Protein AF-A0A5K1G2H6-F1 (afdb_monomer_lite)

Structure (mmCIF, N/CA/C/O backbone):
data_AF-A0A5K1G2H6-F1
#
_entry.id   AF-A0A5K1G2H6-F1
#
loop_
_atom_site.group_PDB
_atom_site.id
_atom_site.type_symbol
_atom_site.label_atom_id
_atom_site.label_alt_id
_atom_site.label_comp_id
_atom_site.label_asym_id
_atom_site.label_entity_id
_atom_site.label_seq_id
_atom_site.pdbx_PDB_ins_code
_atom_site.Cartn_x
_atom_site.Cartn_y
_atom_site.Cartn_z
_atom_site.occupancy
_at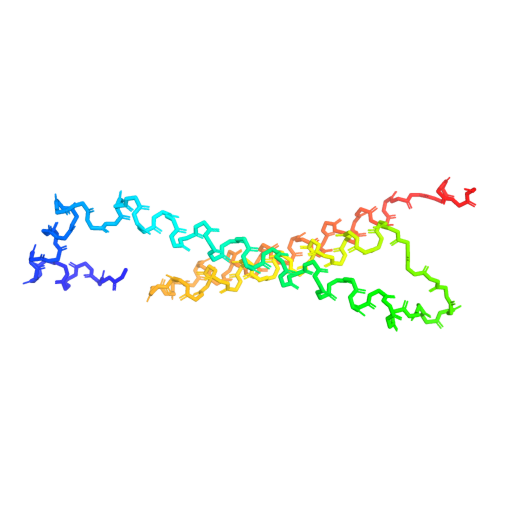om_site.B_iso_or_equiv
_atom_site.auth_seq_id
_atom_site.auth_comp_id
_atom_site.auth_asym_id
_atom_site.auth_atom_id
_atom_site.pdbx_PDB_model_num
ATOM 1 N N . ASP A 1 1 ? -12.650 -7.791 14.159 1.00 60.78 1 ASP A N 1
ATOM 2 C CA . ASP A 1 1 ? -11.850 -8.238 15.319 1.00 60.78 1 ASP A CA 1
ATOM 3 C C . ASP A 1 1 ? -12.526 -9.373 16.090 1.00 60.78 1 ASP A C 1
ATOM 5 O O . ASP A 1 1 ? -11.840 -10.262 16.567 1.00 60.78 1 ASP A O 1
ATOM 9 N N . VAL A 1 2 ? -13.866 -9.430 16.181 1.00 65.62 2 VAL A N 1
ATOM 10 C CA . VAL A 1 2 ? -14.569 -10.511 16.908 1.00 65.62 2 VAL A CA 1
ATOM 11 C C . VAL A 1 2 ? -15.753 -11.064 16.122 1.00 65.62 2 VAL A C 1
ATOM 13 O O . VAL A 1 2 ? -16.438 -10.314 15.429 1.00 65.62 2 VAL A O 1
ATOM 16 N N . SER A 1 3 ? -16.020 -12.369 16.245 1.00 68.06 3 SER A N 1
ATOM 17 C CA . SER A 1 3 ? -17.199 -12.979 15.620 1.00 68.06 3 SER A CA 1
ATOM 18 C C . SER A 1 3 ? -18.494 -12.444 16.249 1.00 68.06 3 SER A C 1
ATOM 20 O O . SER A 1 3 ? -18.546 -12.120 17.440 1.00 68.06 3 SER A O 1
ATOM 22 N N 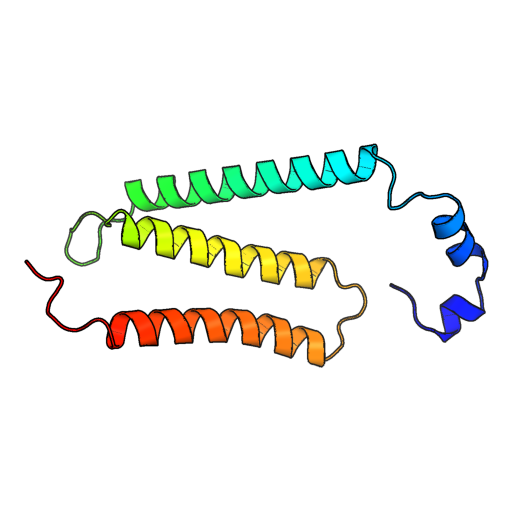. ALA A 1 4 ? -19.565 -12.372 15.453 1.00 68.25 4 ALA A N 1
ATOM 23 C CA . ALA A 1 4 ? -20.852 -11.819 15.885 1.00 68.25 4 ALA A CA 1
ATOM 24 C C . A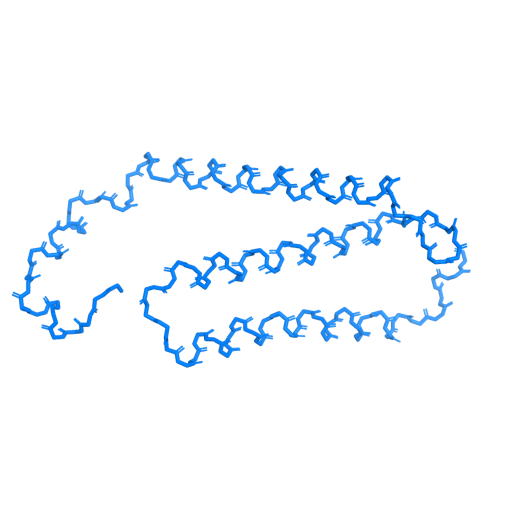LA A 1 4 ? -21.428 -12.529 17.127 1.00 68.25 4 ALA A C 1
ATOM 26 O O . ALA A 1 4 ? -22.061 -11.895 17.971 1.00 68.25 4 ALA A O 1
ATOM 27 N N . SER A 1 5 ? -21.167 -13.831 17.280 1.00 70.88 5 SER A N 1
ATOM 28 C CA . SER A 1 5 ? -21.601 -14.607 18.444 1.00 70.88 5 SER A CA 1
ATOM 29 C C . SER A 1 5 ? -20.832 -14.240 19.717 1.00 70.88 5 SER A C 1
ATOM 31 O O . SER A 1 5 ? -21.438 -14.151 20.786 1.00 70.88 5 SER A O 1
ATOM 33 N N . LEU A 1 6 ? -19.526 -13.963 19.617 1.00 65.25 6 LEU A 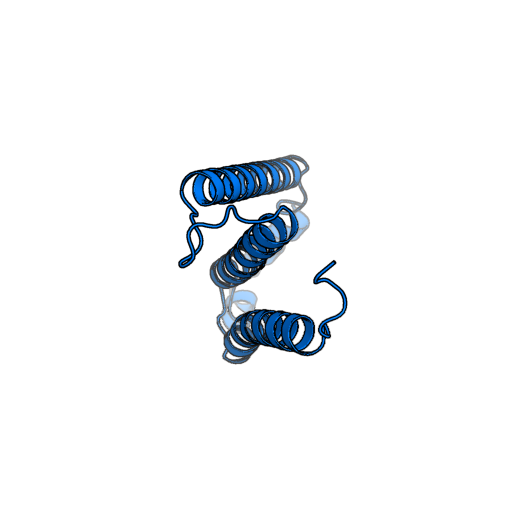N 1
ATOM 34 C CA . LEU A 1 6 ? -18.706 -13.564 20.764 1.00 65.25 6 LEU A CA 1
ATOM 35 C C . LEU A 1 6 ? -18.999 -12.120 21.195 1.00 65.25 6 LEU A C 1
ATOM 37 O O . LEU A 1 6 ? -19.074 -11.838 22.390 1.00 65.25 6 LEU A O 1
ATOM 41 N N . SER A 1 7 ? -19.267 -11.234 20.231 1.00 69.75 7 SER A N 1
ATOM 42 C CA . SER A 1 7 ? -19.657 -9.844 20.499 1.00 69.75 7 SER A CA 1
ATOM 43 C C . SER A 1 7 ? -20.988 -9.753 21.266 1.00 69.75 7 SER A C 1
ATOM 45 O O . SER A 1 7 ? -21.118 -8.966 22.201 1.00 69.75 7 SER A O 1
ATOM 47 N N . LYS A 1 8 ? -21.949 -10.640 20.965 1.00 70.00 8 LYS A N 1
ATOM 48 C CA . LYS A 1 8 ? -23.234 -10.722 21.684 1.00 70.00 8 LYS A CA 1
ATOM 49 C C . LYS A 1 8 ? -23.095 -11.284 23.106 1.00 70.00 8 LYS A C 1
ATOM 51 O O . LYS A 1 8 ? -23.888 -10.943 23.978 1.00 70.00 8 LYS A O 1
ATOM 56 N N . LYS A 1 9 ? -22.089 -12.136 23.340 1.00 77.88 9 LYS A N 1
ATOM 57 C CA . LYS A 1 9 ? -21.806 -12.764 24.642 1.00 77.88 9 LYS A CA 1
ATOM 58 C C . LYS A 1 9 ? -21.060 -11.830 25.606 1.00 77.88 9 LYS A C 1
ATOM 60 O O . LYS A 1 9 ? -21.236 -11.958 26.814 1.00 77.88 9 LYS A O 1
ATOM 65 N N . TYR A 1 10 ? -20.284 -10.873 25.087 1.00 72.94 10 TYR A N 1
ATOM 66 C CA . TYR A 1 10 ? -19.505 -9.912 25.879 1.00 72.94 10 TYR A CA 1
ATOM 67 C C . TYR A 1 10 ? -19.814 -8.455 25.486 1.00 72.94 10 TYR A C 1
ATOM 69 O O . TYR A 1 10 ? -19.019 -7.814 24.795 1.00 72.94 10 TYR A O 1
ATOM 77 N N . PRO A 1 11 ? -20.925 -7.874 25.982 1.00 72.31 11 PRO A N 1
ATOM 78 C CA . PRO A 1 11 ? -21.322 -6.499 25.651 1.00 72.31 11 PRO A CA 1
ATOM 79 C C . PRO A 1 11 ? -20.335 -5.435 26.162 1.00 72.31 11 PRO A C 1
ATOM 81 O O . PRO A 1 11 ? -20.390 -4.277 25.752 1.00 72.31 11 PRO A O 1
ATOM 84 N N . GLN A 1 12 ? -19.406 -5.815 27.047 1.00 71.12 12 GLN A N 1
ATOM 85 C CA . GLN A 1 12 ? -18.367 -4.931 27.574 1.00 71.12 12 GLN A CA 1
ATOM 86 C C . GLN A 1 12 ? -17.411 -4.418 26.484 1.00 71.12 12 GLN A C 1
ATOM 88 O O . GLN A 1 12 ? -16.927 -3.298 26.616 1.00 71.12 12 GLN A O 1
ATOM 93 N N . LEU A 1 13 ? -17.217 -5.153 25.378 1.00 66.81 13 LEU A N 1
ATOM 94 C CA . LEU A 1 13 ? -16.395 -4.688 24.250 1.00 66.81 13 LEU A CA 1
ATOM 95 C C . LEU A 1 13 ? -16.939 -3.403 23.602 1.00 66.81 13 LEU A C 1
ATOM 97 O O . LEU A 1 13 ? -16.168 -2.600 23.087 1.00 66.81 13 LEU A O 1
ATOM 101 N N . TYR A 1 14 ? -18.254 -3.167 23.661 1.00 66.38 14 TYR A N 1
ATOM 102 C CA . TYR A 1 14 ? -18.867 -1.970 23.077 1.00 66.38 14 TYR A CA 1
ATOM 103 C C . TYR A 1 14 ? -18.615 -0.704 23.919 1.00 66.38 14 TYR A C 1
ATOM 105 O O . TYR A 1 14 ? -18.662 0.416 23.405 1.00 66.38 14 TYR A O 1
ATOM 113 N N . LYS A 1 15 ? -18.293 -0.856 25.215 1.00 64.38 15 LYS A N 1
ATOM 114 C CA . LYS A 1 15 ? -17.995 0.280 26.108 1.00 64.38 15 LYS A CA 1
ATOM 115 C C . LYS A 1 15 ? -16.673 0.974 25.768 1.00 64.38 15 LYS A C 1
ATOM 117 O O . LYS A 1 15 ? -16.535 2.164 26.049 1.00 64.38 15 LYS A O 1
ATOM 122 N N . GLU A 1 16 ? -15.736 0.280 25.124 1.00 62.28 16 GLU A N 1
ATOM 123 C CA . GLU A 1 16 ? -14.450 0.856 24.703 1.00 62.28 16 GLU A CA 1
ATOM 124 C C . GLU A 1 16 ? -14.614 1.927 23.604 1.00 62.28 16 GLU A C 1
ATOM 126 O O . GLU A 1 16 ? -13.870 2.912 23.578 1.00 62.28 16 GLU A O 1
ATOM 131 N N . GLY A 1 17 ? -15.648 1.802 22.759 1.00 64.25 17 GLY A N 1
ATOM 132 C CA . GLY A 1 17 ? -16.018 2.813 21.761 1.00 64.25 17 GLY A CA 1
ATOM 133 C C . GLY A 1 17 ? -16.599 4.087 22.384 1.00 64.25 17 GLY A C 1
ATOM 134 O O . GLY A 1 17 ? -16.172 5.190 22.048 1.00 64.25 17 GLY A O 1
ATOM 135 N N . ILE A 1 18 ? -17.502 3.947 23.363 1.00 61.78 18 ILE A N 1
ATOM 136 C CA . ILE A 1 18 ? -18.117 5.078 24.092 1.00 61.78 18 ILE A CA 1
ATOM 137 C C . ILE A 1 18 ? -17.063 5.864 24.888 1.00 61.78 18 ILE A C 1
ATOM 139 O O . ILE A 1 18 ? -17.162 7.079 25.044 1.00 61.78 18 ILE A O 1
ATOM 143 N N . ARG A 1 19 ? -15.998 5.193 25.340 1.00 62.47 19 ARG A N 1
ATOM 144 C CA . ARG A 1 19 ? -14.876 5.807 26.069 1.00 62.47 19 ARG A CA 1
ATOM 145 C C . ARG A 1 19 ? -13.845 6.496 25.155 1.00 62.47 19 ARG A C 1
ATOM 147 O O . ARG A 1 19 ? -12.751 6.844 25.610 1.00 62.47 19 ARG A O 1
ATOM 154 N N . ASN A 1 20 ? -14.187 6.683 23.875 1.00 64.50 20 ASN A N 1
ATOM 155 C CA . ASN A 1 20 ? -13.408 7.365 22.841 1.00 64.50 20 ASN A CA 1
ATOM 156 C C . ASN A 1 20 ? -11.939 6.913 22.776 1.00 64.50 20 ASN A C 1
ATOM 158 O O . ASN A 1 20 ? -11.038 7.727 22.588 1.00 64.50 20 ASN A O 1
ATOM 162 N N . MET A 1 21 ? -11.659 5.624 23.005 1.00 64.06 21 MET A N 1
ATOM 163 C CA . MET A 1 21 ? -10.275 5.140 23.077 1.00 64.06 21 MET A CA 1
ATOM 164 C C . MET A 1 21 ? -9.572 5.091 21.722 1.00 64.06 21 MET A C 1
ATOM 166 O O . MET A 1 21 ? -8.354 5.249 21.680 1.00 64.06 21 MET A O 1
ATOM 170 N N . TYR A 1 22 ? -10.329 4.967 20.634 1.00 65.44 22 TYR A N 1
ATOM 171 C CA . TYR A 1 22 ? -9.797 4.871 19.275 1.00 65.44 22 TYR A CA 1
ATOM 172 C C . TYR A 1 22 ? -9.469 6.235 18.641 1.00 65.44 22 TYR A C 1
ATOM 174 O O . TYR A 1 22 ? -8.513 6.331 17.880 1.00 65.44 22 TYR A O 1
ATOM 182 N N . PHE A 1 23 ? -10.186 7.307 19.006 1.00 67.56 23 PHE A N 1
ATOM 183 C CA . PHE A 1 23 ? -10.018 8.656 18.434 1.00 67.56 23 PHE A CA 1
ATOM 184 C C . PHE A 1 23 ? -9.354 9.661 19.388 1.00 67.56 23 PHE A C 1
ATOM 186 O O . PHE A 1 23 ? -9.501 10.875 19.244 1.00 67.56 23 PHE A O 1
ATOM 193 N N . LYS A 1 24 ? -8.585 9.193 20.378 1.00 81.38 24 LYS A N 1
ATOM 194 C CA . LYS A 1 24 ? -7.757 10.107 21.180 1.00 81.38 24 LYS A CA 1
ATOM 195 C C . LYS A 1 24 ? -6.690 10.734 20.281 1.00 81.38 24 LYS A C 1
ATOM 197 O O . LYS A 1 24 ? -6.014 10.016 19.549 1.00 81.38 24 LYS A O 1
ATOM 202 N N . TRP A 1 25 ? -6.441 12.036 20.425 1.00 83.88 25 TRP A N 1
ATOM 203 C CA . TRP A 1 25 ? -5.368 12.748 19.710 1.00 83.88 25 TRP A CA 1
ATOM 204 C C . TRP A 1 25 ? -4.004 12.051 19.796 1.00 83.88 25 TRP A C 1
ATOM 206 O O . TRP A 1 25 ? -3.244 12.053 18.833 1.00 83.88 25 TRP A O 1
ATOM 216 N N . ARG A 1 26 ? -3.718 11.374 20.917 1.00 85.12 26 ARG A N 1
ATOM 217 C CA . ARG A 1 26 ? -2.496 10.576 21.086 1.00 85.12 26 ARG A CA 1
ATOM 218 C C . ARG A 1 26 ? -2.403 9.408 20.101 1.00 85.12 26 ARG A C 1
ATOM 220 O O . ARG A 1 26 ? -1.322 9.131 19.603 1.00 85.12 26 ARG A O 1
ATOM 227 N N . VAL A 1 27 ? -3.517 8.730 19.821 1.00 85.50 27 VAL A N 1
ATOM 228 C CA . VAL A 1 27 ? -3.562 7.624 18.853 1.00 85.50 27 VAL A CA 1
ATOM 229 C C . VAL A 1 27 ? -3.295 8.180 17.460 1.00 85.50 27 VAL A C 1
ATOM 231 O O . VAL A 1 27 ? -2.382 7.710 16.793 1.00 85.50 27 VAL A O 1
ATOM 234 N N . ILE A 1 28 ? -3.985 9.254 17.073 1.00 87.50 28 ILE A N 1
ATOM 235 C CA . ILE A 1 28 ? -3.774 9.923 15.780 1.00 87.50 28 ILE A CA 1
ATOM 236 C C . ILE A 1 28 ? -2.305 10.344 15.609 1.00 87.50 28 ILE A C 1
ATOM 238 O O . ILE A 1 28 ? -1.710 10.071 14.570 1.00 87.50 28 ILE A O 1
ATOM 242 N N . ALA A 1 29 ? -1.689 10.925 16.644 1.00 91.06 29 ALA A N 1
ATOM 243 C CA . ALA A 1 29 ? -0.278 11.309 16.619 1.00 91.06 29 ALA A CA 1
ATOM 244 C C . ALA A 1 29 ? 0.666 10.106 16.429 1.00 91.06 29 ALA A C 1
ATOM 246 O O . ALA A 1 29 ? 1.610 10.190 15.646 1.00 91.06 29 ALA A O 1
ATOM 247 N N . ILE A 1 30 ? 0.399 8.970 17.087 1.00 90.44 30 ILE A N 1
ATOM 248 C CA . ILE A 1 30 ? 1.182 7.734 16.908 1.00 90.44 30 ILE A CA 1
ATOM 249 C C . ILE A 1 30 ? 1.045 7.208 15.476 1.00 90.44 30 ILE A C 1
ATOM 251 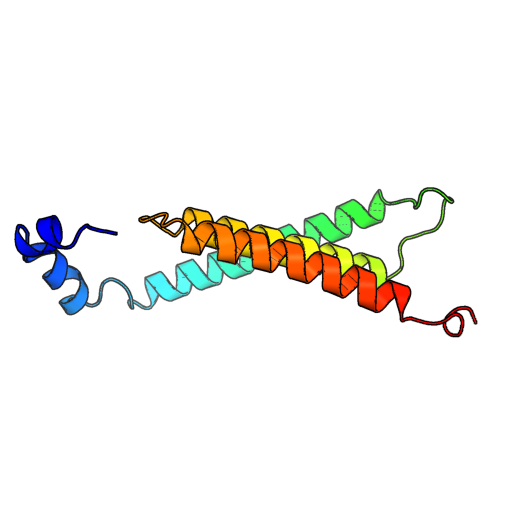O O . ILE A 1 30 ? 2.044 6.836 14.862 1.00 90.44 30 ILE A O 1
ATOM 255 N N . TRP A 1 31 ? -0.170 7.204 14.921 1.00 88.56 31 TRP A N 1
ATOM 256 C CA . TRP A 1 31 ? -0.406 6.781 13.539 1.00 88.56 31 TRP A CA 1
ATOM 257 C C . TRP A 1 31 ? 0.292 7.700 12.529 1.00 88.56 31 TRP A C 1
ATOM 259 O O . TRP A 1 31 ? 0.917 7.203 11.590 1.00 88.56 31 TRP A O 1
ATOM 269 N N . ALA A 1 32 ? 0.252 9.018 12.749 1.00 92.00 32 ALA A N 1
ATOM 270 C CA . ALA A 1 32 ? 0.952 10.000 11.924 1.00 92.00 32 ALA A CA 1
ATOM 271 C C . ALA A 1 32 ? 2.475 9.809 11.979 1.00 92.00 32 ALA A C 1
ATOM 273 O O . ALA A 1 32 ? 3.132 9.771 10.939 1.00 92.00 32 ALA A O 1
ATOM 274 N N . PHE A 1 33 ? 3.030 9.600 13.175 1.00 93.44 33 PHE A N 1
ATOM 275 C CA . PHE A 1 33 ? 4.449 9.305 13.360 1.00 93.44 33 PHE A CA 1
ATOM 276 C C . PHE A 1 33 ? 4.851 8.012 12.640 1.00 93.44 33 PHE A C 1
ATOM 278 O O . PHE A 1 33 ? 5.806 8.014 11.871 1.00 93.44 33 PHE A O 1
ATOM 285 N N . PHE A 1 34 ? 4.080 6.930 12.782 1.00 90.44 34 PHE A N 1
ATOM 286 C CA . PHE A 1 34 ? 4.326 5.688 12.041 1.00 90.44 34 PHE A CA 1
ATOM 287 C C . PHE A 1 34 ? 4.312 5.896 10.522 1.00 90.44 34 PHE A C 1
ATOM 289 O O . PHE A 1 34 ? 5.162 5.348 9.823 1.00 90.44 34 PHE A O 1
ATOM 296 N N . SER A 1 35 ? 3.375 6.699 10.009 1.00 88.88 35 SER A N 1
ATOM 297 C CA . SER A 1 35 ? 3.311 7.035 8.582 1.00 88.88 35 SER A CA 1
ATOM 298 C C . SER A 1 35 ? 4.544 7.815 8.120 1.00 88.88 35 SER A C 1
ATOM 300 O O . SER A 1 35 ? 5.094 7.527 7.057 1.00 88.88 35 SER A O 1
ATOM 302 N N . PHE A 1 36 ? 5.007 8.773 8.924 1.00 93.81 36 PHE A N 1
ATOM 303 C CA . PHE A 1 36 ? 6.211 9.548 8.636 1.00 93.81 36 PHE A CA 1
ATOM 304 C C . PHE A 1 36 ? 7.463 8.660 8.607 1.00 93.81 36 PHE A C 1
ATOM 306 O O . PHE A 1 36 ? 8.232 8.706 7.647 1.00 93.81 36 PHE A O 1
ATOM 313 N N . PHE A 1 37 ? 7.622 7.782 9.602 1.00 92.31 37 PHE A N 1
ATOM 314 C CA . PHE A 1 37 ? 8.722 6.815 9.648 1.00 92.31 37 PHE A CA 1
ATOM 315 C C . PHE A 1 37 ? 8.694 5.856 8.461 1.00 92.31 37 PHE A C 1
ATOM 317 O O . PHE A 1 37 ? 9.725 5.630 7.831 1.00 92.31 37 PHE A O 1
ATOM 324 N N . GLN A 1 38 ? 7.518 5.335 8.111 1.00 91.00 38 GLN A N 1
ATOM 325 C CA . GLN A 1 38 ? 7.354 4.467 6.948 1.00 91.00 38 GLN A CA 1
ATOM 326 C C . GLN A 1 38 ? 7.782 5.177 5.654 1.00 91.00 38 GLN A C 1
ATOM 328 O O . GLN A 1 38 ? 8.534 4.606 4.866 1.00 91.00 38 GLN A O 1
ATOM 333 N N . SER A 1 39 ? 7.363 6.430 5.454 1.00 91.19 39 SER A N 1
ATOM 334 C CA . SER A 1 39 ? 7.771 7.228 4.290 1.00 91.19 39 SER A CA 1
ATOM 335 C C . SER A 1 39 ? 9.284 7.450 4.247 1.00 91.19 39 SER A C 1
ATOM 337 O O . SER A 1 39 ? 9.894 7.325 3.186 1.00 91.19 39 SER A O 1
ATOM 339 N N . LEU A 1 40 ? 9.901 7.751 5.393 1.00 93.25 40 LEU A N 1
ATOM 340 C CA . LEU A 1 40 ? 11.342 7.973 5.486 1.00 93.25 40 LEU A CA 1
ATOM 341 C C . LEU A 1 40 ? 12.131 6.706 5.131 1.00 93.25 40 LEU A C 1
ATOM 343 O O . LEU A 1 40 ? 13.114 6.782 4.393 1.00 93.25 40 LEU A O 1
ATOM 347 N N . ILE A 1 41 ? 11.691 5.541 5.613 1.00 92.25 41 ILE A N 1
ATOM 348 C CA . ILE A 1 41 ? 12.319 4.249 5.304 1.00 92.25 41 ILE A CA 1
ATOM 349 C C . ILE A 1 41 ? 12.225 3.955 3.805 1.00 92.25 41 ILE A C 1
ATOM 351 O O . ILE A 1 41 ? 13.233 3.606 3.195 1.00 92.25 41 ILE A O 1
ATOM 355 N N . LEU A 1 42 ? 11.048 4.134 3.198 1.00 90.06 42 LEU A N 1
ATOM 356 C CA . LEU A 1 42 ? 10.846 3.879 1.768 1.00 90.06 42 LEU A CA 1
ATOM 357 C C . LEU A 1 42 ? 11.678 4.818 0.888 1.00 90.06 42 LEU A C 1
ATOM 359 O O . LEU A 1 42 ? 12.270 4.370 -0.094 1.00 90.06 42 LEU A O 1
ATOM 363 N N . TYR A 1 43 ? 11.782 6.093 1.266 1.00 88.38 43 TYR A N 1
ATOM 364 C CA . TYR A 1 43 ? 12.638 7.053 0.574 1.00 88.38 43 TYR A CA 1
ATOM 365 C C . TYR A 1 43 ? 14.116 6.651 0.640 1.00 88.38 43 TYR A C 1
ATOM 367 O O . TYR A 1 43 ? 14.775 6.541 -0.394 1.00 88.38 43 TYR A O 1
ATOM 375 N N . ASN A 1 44 ? 14.630 6.365 1.841 1.00 87.94 44 ASN A N 1
ATOM 376 C CA . ASN A 1 44 ? 16.021 5.941 2.015 1.00 87.94 44 ASN A CA 1
ATOM 377 C C . ASN A 1 44 ? 16.309 4.620 1.293 1.00 87.94 44 ASN A C 1
ATOM 379 O O . ASN A 1 44 ? 17.370 4.475 0.691 1.00 87.94 44 ASN A O 1
ATOM 383 N N . PHE A 1 45 ? 15.364 3.679 1.311 1.00 87.44 45 PHE A N 1
ATOM 384 C CA . PHE A 1 45 ? 15.475 2.421 0.581 1.00 87.44 45 PHE A CA 1
ATOM 385 C C . PHE A 1 45 ? 15.572 2.649 -0.931 1.00 87.44 45 PHE A C 1
ATOM 387 O O . PHE A 1 45 ? 16.481 2.111 -1.562 1.00 87.44 45 PHE A O 1
ATOM 394 N N . SER A 1 46 ? 14.698 3.484 -1.505 1.00 86.19 46 SER A N 1
ATOM 395 C CA . SER A 1 46 ? 14.736 3.794 -2.940 1.00 86.19 46 SER A CA 1
ATOM 396 C C . SER A 1 46 ? 16.032 4.516 -3.332 1.00 86.19 46 SER A C 1
ATOM 398 O O . SER A 1 46 ? 16.687 4.150 -4.306 1.00 86.19 46 SER A O 1
ATOM 400 N N . MET A 1 47 ? 16.485 5.470 -2.513 1.00 84.00 47 MET A N 1
ATOM 401 C CA . MET A 1 47 ? 17.761 6.165 -2.718 1.00 84.00 47 MET A CA 1
ATOM 402 C C . MET A 1 47 ? 18.966 5.218 -2.638 1.00 84.00 47 MET A C 1
ATOM 404 O O . MET A 1 47 ? 19.845 5.258 -3.499 1.00 84.00 47 MET A O 1
ATOM 408 N N . ALA A 1 48 ? 19.006 4.330 -1.642 1.00 84.69 48 ALA A N 1
ATOM 409 C CA . ALA A 1 48 ? 20.072 3.341 -1.498 1.00 84.69 48 ALA A CA 1
ATOM 410 C C . ALA A 1 48 ? 20.085 2.335 -2.659 1.00 84.69 48 ALA A C 1
ATOM 412 O O . ALA A 1 48 ? 21.157 1.945 -3.129 1.00 84.69 48 ALA A O 1
ATOM 413 N N . ALA A 1 49 ? 18.906 1.939 -3.143 1.00 81.50 49 ALA A N 1
ATOM 414 C CA . ALA A 1 49 ? 18.776 1.092 -4.318 1.00 81.50 49 ALA A CA 1
ATOM 415 C C . ALA A 1 49 ? 19.263 1.800 -5.587 1.00 81.50 49 ALA A C 1
ATOM 417 O O . ALA A 1 49 ? 19.937 1.172 -6.394 1.00 81.50 49 ALA A O 1
ATOM 418 N N . SER A 1 50 ? 19.027 3.106 -5.728 1.00 77.81 50 SER A N 1
ATOM 419 C CA . SER A 1 50 ? 19.546 3.897 -6.850 1.00 77.81 50 SER A CA 1
ATOM 420 C C . SER A 1 50 ? 21.065 3.972 -6.890 1.00 77.81 50 SER A C 1
ATOM 422 O O . SER A 1 50 ? 21.645 3.892 -7.966 1.00 77.81 50 SER A O 1
ATOM 424 N N . GLN A 1 51 ? 21.717 4.127 -5.734 1.00 71.75 51 GLN A N 1
ATOM 425 C CA . GLN A 1 51 ? 23.181 4.210 -5.654 1.00 71.75 51 GLN A CA 1
ATOM 426 C C . GLN A 1 51 ? 23.860 2.896 -6.068 1.00 71.75 51 GLN A C 1
ATOM 428 O O . GLN A 1 51 ? 24.994 2.903 -6.537 1.00 71.75 51 GLN A O 1
ATOM 433 N N . LYS A 1 52 ? 23.164 1.765 -5.898 1.00 66.12 52 LYS A N 1
ATOM 434 C CA . LYS A 1 52 ? 23.639 0.425 -6.282 1.00 66.12 52 LYS A CA 1
ATOM 435 C C . LYS A 1 52 ? 23.066 -0.060 -7.619 1.00 66.12 52 LYS A C 1
ATOM 437 O O . LYS A 1 52 ? 23.551 -1.046 -8.168 1.00 66.12 52 LYS A O 1
ATOM 442 N N . GLY A 1 53 ? 22.024 0.600 -8.117 1.00 61.44 53 GLY A N 1
ATOM 443 C CA . GLY A 1 53 ? 21.235 0.209 -9.277 1.00 61.44 53 GLY A CA 1
ATOM 444 C C . GLY A 1 53 ? 21.892 0.650 -10.573 1.00 61.44 53 GLY A C 1
ATOM 445 O O . GLY A 1 53 ? 21.475 1.626 -11.188 1.00 61.44 53 GLY A O 1
ATOM 446 N N . LEU A 1 54 ? 22.918 -0.081 -10.997 1.00 58.34 54 LEU A N 1
ATOM 447 C CA . LEU A 1 54 ? 23.330 -0.078 -12.396 1.00 58.34 54 LEU A CA 1
ATOM 448 C C . LEU A 1 54 ? 22.337 -0.951 -13.161 1.00 58.34 54 LEU A C 1
ATOM 450 O O . LEU A 1 54 ? 22.120 -2.112 -12.809 1.00 58.34 54 LEU A O 1
ATOM 454 N N . ASN A 1 55 ? 21.714 -0.394 -14.196 1.00 63.66 55 ASN A N 1
ATOM 455 C CA . ASN A 1 55 ? 20.857 -1.176 -15.079 1.00 63.66 55 ASN A CA 1
ATOM 456 C C . ASN A 1 55 ? 21.696 -2.294 -15.742 1.00 63.66 55 ASN A C 1
ATOM 458 O O . ASN A 1 55 ? 22.912 -2.145 -15.860 1.00 63.66 55 ASN A O 1
ATOM 462 N N . ALA A 1 56 ? 21.099 -3.391 -16.223 1.00 59.78 56 ALA A N 1
ATOM 463 C CA . ALA A 1 56 ? 21.863 -4.503 -16.828 1.00 59.78 56 ALA A CA 1
ATOM 464 C C . ALA A 1 56 ? 22.741 -4.073 -18.033 1.00 59.78 56 ALA A C 1
ATOM 466 O O . ALA A 1 56 ? 23.688 -4.763 -18.399 1.00 59.78 56 ALA A O 1
ATOM 467 N N . SER A 1 57 ? 22.459 -2.902 -18.621 1.00 61.16 57 SER A N 1
ATOM 468 C CA . SER A 1 57 ? 23.268 -2.239 -19.657 1.00 61.16 57 SER A CA 1
ATOM 469 C C . SER A 1 57 ? 24.243 -1.164 -19.135 1.00 61.16 57 SER A C 1
ATOM 471 O O . SER A 1 57 ? 24.743 -0.372 -19.927 1.00 61.16 57 SER A O 1
ATOM 473 N N . GLY A 1 58 ? 24.490 -1.074 -17.825 1.00 62.06 58 GLY A N 1
ATOM 474 C CA . GLY A 1 58 ? 25.412 -0.106 -17.211 1.00 62.06 58 GLY A CA 1
ATOM 475 C C . GLY A 1 58 ? 24.907 1.342 -17.155 1.00 62.06 58 GLY A C 1
ATOM 476 O O . GLY A 1 58 ? 25.682 2.247 -16.858 1.00 62.06 58 GLY A O 1
ATOM 477 N N . LYS A 1 59 ? 23.622 1.587 -17.445 1.00 65.75 59 LYS A N 1
ATOM 478 C CA . LYS A 1 59 ? 23.019 2.927 -17.379 1.00 65.75 59 LYS A CA 1
ATOM 479 C C . LYS A 1 59 ? 22.551 3.264 -15.964 1.00 65.75 59 LYS A C 1
ATOM 481 O O . LYS A 1 59 ? 22.063 2.396 -15.243 1.00 65.75 59 LYS A O 1
ATOM 486 N N . ILE A 1 60 ? 22.679 4.540 -15.611 1.00 70.31 60 ILE A N 1
ATOM 487 C CA . ILE A 1 60 ? 22.140 5.120 -14.378 1.00 70.31 60 ILE A CA 1
ATOM 488 C C . ILE A 1 60 ? 20.610 5.137 -14.484 1.00 70.31 60 ILE A C 1
ATOM 490 O O . ILE A 1 60 ? 20.072 5.498 -15.532 1.00 70.31 60 ILE A O 1
ATOM 494 N N . LEU A 1 61 ? 19.924 4.723 -13.417 1.00 75.25 61 LEU A N 1
ATOM 495 C CA . LEU A 1 61 ? 18.464 4.783 -13.323 1.00 75.25 61 LEU A CA 1
ATOM 496 C C . LEU A 1 61 ? 17.987 6.239 -13.380 1.00 75.25 61 LEU A C 1
ATOM 498 O O . LEU A 1 61 ? 18.523 7.103 -12.680 1.00 75.25 61 LEU A O 1
ATOM 502 N N . GLY A 1 62 ? 16.984 6.509 -14.214 1.00 79.50 62 GLY A N 1
ATOM 503 C CA . GLY A 1 62 ? 16.393 7.839 -14.315 1.00 79.50 62 GLY A CA 1
ATOM 504 C C . GLY A 1 62 ? 15.570 8.203 -13.075 1.00 79.50 62 GLY A C 1
ATOM 505 O O . GLY A 1 62 ? 15.164 7.345 -12.290 1.00 79.50 62 GLY A O 1
ATOM 506 N N . LEU A 1 63 ? 15.245 9.490 -12.924 1.00 82.06 63 LEU A N 1
ATOM 507 C CA . LEU A 1 63 ? 14.364 9.961 -11.846 1.00 82.06 63 LEU A CA 1
ATOM 508 C C . LEU A 1 63 ? 12.970 9.305 -11.906 1.00 82.06 63 LEU A C 1
ATOM 510 O O . LEU A 1 63 ? 12.366 9.015 -10.871 1.00 82.06 63 LEU A O 1
ATOM 514 N N . TRP A 1 64 ? 12.474 9.039 -13.116 1.00 82.44 64 TRP A N 1
ATOM 515 C CA . TRP A 1 64 ? 11.209 8.340 -13.352 1.00 82.44 64 TRP A CA 1
ATOM 516 C C . TRP A 1 64 ? 11.265 6.864 -12.943 1.00 82.44 64 TRP A C 1
ATOM 518 O O . TRP A 1 64 ? 10.313 6.364 -12.340 1.00 82.44 64 TRP A O 1
ATOM 528 N N . ASP A 1 65 ? 12.396 6.193 -13.169 1.00 81.81 65 ASP A N 1
ATOM 529 C CA . ASP A 1 65 ? 12.610 4.808 -12.734 1.00 81.81 65 ASP A CA 1
ATOM 530 C C . ASP A 1 65 ? 12.644 4.720 -11.204 1.00 81.81 65 ASP A C 1
ATOM 532 O O . ASP A 1 65 ? 11.964 3.882 -10.607 1.00 81.81 65 ASP A O 1
ATOM 536 N N . LEU A 1 66 ? 13.368 5.642 -10.556 1.00 85.62 66 LEU A N 1
ATOM 537 C CA . LEU A 1 66 ? 13.432 5.752 -9.096 1.00 85.62 66 LEU A CA 1
ATOM 538 C C . LEU A 1 66 ? 12.041 5.974 -8.487 1.00 85.62 66 LEU A C 1
ATOM 540 O O . LEU A 1 66 ? 11.683 5.364 -7.477 1.00 85.62 66 LEU A O 1
ATOM 544 N N . SER A 1 67 ? 11.256 6.853 -9.109 1.00 86.94 67 SER A N 1
ATOM 545 C CA . SER A 1 67 ? 9.907 7.198 -8.658 1.00 86.94 67 SER A CA 1
ATOM 546 C C . SER A 1 67 ? 8.954 6.008 -8.809 1.00 86.94 67 SER A C 1
ATOM 548 O O . SER A 1 67 ? 8.204 5.697 -7.883 1.00 86.94 67 SER A O 1
ATOM 550 N N . THR A 1 68 ? 9.036 5.282 -9.928 1.00 88.12 68 THR A N 1
ATOM 551 C CA . THR A 1 68 ? 8.245 4.064 -10.183 1.00 88.12 68 THR A CA 1
ATOM 552 C C . THR A 1 68 ? 8.613 2.939 -9.211 1.00 88.12 68 THR A C 1
ATOM 554 O O . THR A 1 68 ? 7.733 2.251 -8.679 1.00 88.12 68 THR A O 1
ATOM 557 N N . MET A 1 69 ? 9.905 2.785 -8.906 1.00 87.75 69 MET A N 1
ATOM 558 C CA . MET A 1 69 ? 10.390 1.846 -7.894 1.00 87.75 69 MET A CA 1
ATOM 559 C C . MET A 1 69 ? 9.876 2.211 -6.495 1.00 87.75 69 MET A C 1
ATOM 561 O O . MET A 1 69 ? 9.289 1.362 -5.820 1.00 87.75 69 MET A O 1
ATOM 565 N N . ALA A 1 70 ? 10.042 3.469 -6.072 1.00 90.31 70 ALA A N 1
ATOM 566 C CA . ALA A 1 70 ? 9.569 3.946 -4.774 1.00 90.31 70 ALA A CA 1
ATOM 567 C C . ALA A 1 70 ? 8.060 3.718 -4.614 1.00 90.31 70 ALA A C 1
ATOM 569 O O . ALA A 1 70 ? 7.614 3.194 -3.591 1.00 90.31 70 ALA A O 1
ATOM 570 N N . PHE A 1 71 ? 7.279 4.045 -5.646 1.00 90.19 71 PHE A N 1
ATOM 571 C CA . PHE A 1 71 ? 5.834 3.846 -5.636 1.00 90.19 71 PHE A CA 1
ATOM 572 C C . PHE A 1 71 ? 5.460 2.362 -5.548 1.00 90.19 71 PHE A C 1
ATOM 574 O O . PHE A 1 71 ? 4.576 1.991 -4.777 1.00 90.19 71 PHE A O 1
ATOM 581 N N . THR A 1 72 ? 6.175 1.485 -6.254 1.00 91.44 72 THR A N 1
ATOM 582 C CA . THR A 1 72 ? 5.957 0.034 -6.159 1.00 91.44 72 THR A CA 1
ATOM 583 C C . THR A 1 72 ? 6.209 -0.478 -4.738 1.00 91.44 72 THR A C 1
ATOM 585 O O . THR A 1 72 ? 5.396 -1.235 -4.202 1.00 91.44 72 THR A O 1
ATOM 588 N N . CYS A 1 73 ? 7.269 -0.010 -4.071 1.00 90.81 73 CYS A N 1
ATOM 589 C CA . CYS A 1 73 ? 7.514 -0.339 -2.666 1.00 90.81 73 CYS A CA 1
ATOM 590 C C . CYS A 1 73 ? 6.385 0.164 -1.748 1.00 90.81 73 CYS A C 1
ATOM 592 O O . CYS A 1 73 ? 5.982 -0.560 -0.833 1.00 90.81 73 CYS A O 1
ATOM 594 N N . VAL A 1 74 ? 5.839 1.362 -1.995 1.00 92.44 74 VAL A N 1
ATOM 595 C CA . VAL A 1 74 ? 4.685 1.900 -1.249 1.00 92.44 74 VAL A CA 1
ATOM 596 C C . VAL A 1 74 ? 3.461 1.002 -1.420 1.00 92.44 74 VAL A C 1
ATOM 598 O O . VAL A 1 74 ? 2.891 0.572 -0.416 1.00 92.44 74 VAL A O 1
ATOM 601 N N . VAL A 1 75 ? 3.082 0.673 -2.661 1.00 92.38 75 VAL A N 1
ATOM 602 C CA . VAL A 1 75 ? 1.904 -0.160 -2.960 1.00 92.38 75 VAL A CA 1
ATOM 603 C C . VAL A 1 75 ? 2.003 -1.505 -2.250 1.00 92.38 75 VAL A C 1
ATOM 605 O O . VAL A 1 75 ? 1.058 -1.908 -1.570 1.00 92.38 75 VAL A O 1
ATOM 608 N N . VAL A 1 76 ? 3.150 -2.181 -2.343 1.00 89.94 76 VAL A N 1
ATOM 609 C CA . VAL A 1 76 ? 3.356 -3.481 -1.686 1.00 89.94 76 VAL A CA 1
ATOM 610 C C . VAL A 1 76 ? 3.292 -3.345 -0.163 1.00 89.94 76 VAL A C 1
ATOM 612 O O . VAL A 1 76 ? 2.580 -4.106 0.493 1.00 89.94 76 VAL A O 1
ATOM 615 N N . THR A 1 77 ? 3.977 -2.353 0.411 1.00 90.88 77 THR A N 1
ATOM 616 C CA . THR A 1 77 ? 4.050 -2.184 1.872 1.00 90.88 77 THR A CA 1
ATOM 617 C C . THR A 1 77 ? 2.690 -1.833 2.474 1.00 90.88 77 THR A C 1
ATOM 619 O O . THR A 1 77 ? 2.330 -2.361 3.525 1.00 90.88 77 THR A O 1
ATOM 622 N N . VAL A 1 78 ? 1.911 -0.964 1.825 1.00 90.62 78 VAL A N 1
ATOM 623 C CA . VAL A 1 78 ? 0.573 -0.579 2.301 1.00 90.62 78 VAL A CA 1
ATOM 624 C C . VAL A 1 78 ? -0.395 -1.758 2.220 1.00 90.62 78 VAL A C 1
ATOM 626 O O . VAL A 1 78 ? -1.117 -2.008 3.182 1.00 90.62 78 VAL A O 1
ATOM 629 N N . ASN A 1 79 ? -0.369 -2.522 1.125 1.00 91.12 79 ASN A N 1
ATOM 630 C CA . ASN A 1 79 ? -1.196 -3.721 0.979 1.00 91.12 79 ASN A CA 1
ATOM 631 C C . ASN A 1 79 ? -0.836 -4.800 2.016 1.00 91.12 79 ASN A C 1
ATOM 633 O O . ASN A 1 79 ? -1.726 -5.406 2.612 1.00 91.12 79 ASN A O 1
ATOM 637 N N . LEU A 1 80 ? 0.457 -4.996 2.296 1.00 85.75 80 LEU A N 1
ATOM 638 C CA . LEU A 1 80 ? 0.909 -5.920 3.337 1.00 85.75 80 LEU A CA 1
ATOM 639 C C . LEU A 1 80 ? 0.505 -5.445 4.740 1.00 85.75 80 LEU A C 1
ATOM 641 O O . LEU A 1 80 ? 0.013 -6.240 5.540 1.00 85.75 80 LEU A O 1
ATOM 645 N N . ARG A 1 81 ? 0.658 -4.148 5.033 1.00 86.94 81 ARG A N 1
ATOM 646 C CA . ARG A 1 81 ? 0.231 -3.548 6.307 1.00 86.94 81 ARG A CA 1
ATOM 647 C C . ARG A 1 81 ? -1.275 -3.689 6.512 1.00 86.94 81 ARG A C 1
ATOM 649 O O . ARG A 1 81 ? -1.703 -3.984 7.622 1.00 86.94 81 ARG A O 1
ATOM 656 N N . LEU A 1 82 ? -2.062 -3.500 5.454 1.00 87.25 82 LEU A N 1
ATOM 657 C CA . LEU A 1 82 ? -3.506 -3.710 5.485 1.00 87.25 82 LEU A CA 1
ATOM 658 C C . LEU A 1 82 ? -3.837 -5.171 5.804 1.00 87.25 82 LEU A C 1
ATOM 660 O O . LEU A 1 82 ? -4.652 -5.425 6.683 1.00 87.25 82 LEU A O 1
ATOM 664 N N . LEU A 1 83 ? -3.156 -6.121 5.155 1.00 84.69 83 LEU A N 1
ATOM 665 C CA . LEU A 1 83 ? -3.343 -7.548 5.414 1.00 84.69 83 LEU A CA 1
ATOM 666 C C . LEU A 1 83 ? -3.022 -7.919 6.871 1.00 84.69 83 LEU A C 1
ATOM 668 O O . LEU A 1 83 ? -3.760 -8.694 7.470 1.00 84.69 83 LEU A O 1
ATOM 672 N N . MET A 1 84 ? -1.960 -7.344 7.444 1.00 81.88 84 MET A N 1
ATOM 673 C CA . MET A 1 84 ? -1.587 -7.541 8.852 1.00 81.88 84 MET A CA 1
ATOM 674 C C . MET A 1 84 ? -2.565 -6.888 9.838 1.00 81.88 84 MET A C 1
ATOM 676 O O . MET A 1 84 ? -2.691 -7.364 10.960 1.00 81.88 84 MET A O 1
ATOM 680 N N . ALA A 1 85 ? -3.236 -5.802 9.446 1.00 80.94 85 ALA A N 1
ATOM 681 C CA . ALA A 1 85 ? -4.211 -5.109 10.290 1.00 80.94 85 ALA A CA 1
ATOM 682 C C . ALA A 1 85 ? -5.595 -5.786 10.302 1.00 80.94 85 ALA A C 1
ATOM 684 O O . ALA A 1 85 ? -6.438 -5.437 11.125 1.00 80.94 85 ALA A O 1
ATOM 685 N N . CYS A 1 86 ? -5.862 -6.721 9.387 1.00 79.44 86 CYS A N 1
ATOM 686 C CA . CYS A 1 86 ? -7.138 -7.422 9.313 1.00 79.44 86 CYS A CA 1
ATOM 687 C C . CYS A 1 86 ? -7.152 -8.670 10.212 1.00 79.44 86 CYS A C 1
ATOM 689 O O . CYS A 1 86 ? -6.605 -9.707 9.848 1.00 79.44 86 CYS A O 1
ATOM 691 N N . ASP A 1 87 ? -7.893 -8.619 11.321 1.00 67.12 87 ASP A N 1
ATOM 692 C CA . ASP A 1 87 ? -8.060 -9.764 12.238 1.00 67.12 87 ASP A CA 1
ATOM 693 C C . ASP A 1 87 ? -8.951 -10.897 11.682 1.00 67.12 87 ASP A C 1
ATOM 695 O O . ASP A 1 87 ? -8.920 -12.029 12.161 1.00 67.12 87 ASP A O 1
ATOM 699 N N . LEU A 1 88 ? -9.785 -10.610 10.674 1.00 67.62 88 LEU A N 1
ATOM 700 C CA . LEU A 1 88 ? -10.711 -11.570 10.061 1.00 67.62 88 LEU A CA 1
ATOM 701 C C . LEU A 1 88 ? -10.410 -11.705 8.566 1.00 67.62 88 LEU A C 1
ATOM 703 O O . LEU A 1 88 ? -11.020 -11.043 7.723 1.00 67.62 88 LEU A O 1
ATOM 707 N N . LEU A 1 89 ? -9.474 -12.592 8.234 1.00 66.94 89 LEU A N 1
ATOM 708 C CA . LEU A 1 89 ? -9.110 -12.909 6.853 1.00 66.94 89 LEU A CA 1
ATOM 709 C C . LEU A 1 89 ? -10.225 -13.707 6.165 1.00 66.94 89 LEU A C 1
ATOM 711 O O . LEU A 1 89 ? -10.219 -14.936 6.117 1.00 66.94 89 LEU A O 1
ATOM 715 N N . THR A 1 90 ? -11.205 -13.003 5.603 1.00 79.94 90 THR A N 1
ATOM 716 C CA . THR A 1 90 ? -12.149 -13.612 4.658 1.00 79.94 90 THR A CA 1
ATOM 717 C C . THR A 1 90 ? -11.503 -13.729 3.277 1.00 79.94 90 THR A C 1
ATOM 719 O O . THR A 1 90 ? -10.662 -12.913 2.898 1.00 79.94 90 THR A O 1
ATOM 722 N N . ARG A 1 91 ? -11.906 -14.737 2.487 1.00 77.50 91 ARG A N 1
ATOM 723 C CA . ARG A 1 91 ? -11.327 -15.010 1.153 1.00 77.50 91 ARG A CA 1
ATOM 724 C C . ARG A 1 91 ? -11.336 -13.785 0.225 1.00 77.50 91 ARG A C 1
ATOM 726 O O . ARG A 1 91 ? -10.405 -13.600 -0.548 1.00 77.50 91 ARG A O 1
ATOM 733 N N . TRP A 1 92 ? -12.330 -12.911 0.371 1.00 83.00 92 TRP A N 1
ATOM 734 C CA . TRP A 1 92 ? -12.449 -11.651 -0.364 1.00 83.00 92 TRP A CA 1
ATOM 735 C C . TRP A 1 92 ? -11.345 -10.636 -0.059 1.00 83.00 92 TRP A C 1
ATOM 737 O O . TRP A 1 92 ? -10.886 -9.959 -0.975 1.00 83.00 92 TRP A O 1
ATOM 7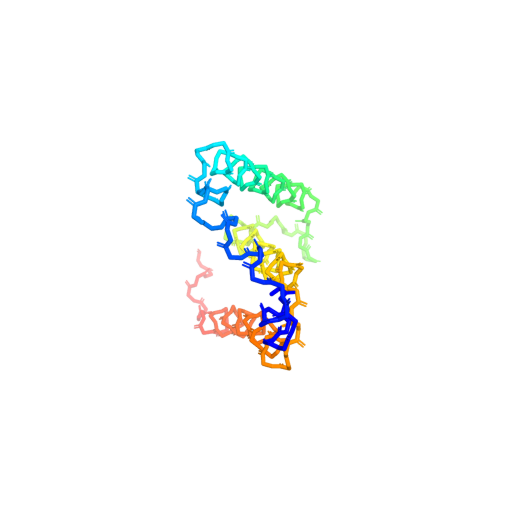47 N N . HIS A 1 93 ? -10.870 -10.554 1.188 1.00 83.94 93 HIS A N 1
ATOM 748 C CA . HIS A 1 93 ? -9.783 -9.636 1.542 1.00 83.94 93 HIS A CA 1
ATOM 749 C C . HIS A 1 93 ? -8.488 -10.041 0.841 1.00 83.94 93 HIS A C 1
ATOM 751 O O . HIS A 1 93 ? -7.798 -9.197 0.280 1.00 83.94 93 HIS A O 1
ATOM 757 N N . HIS A 1 94 ? -8.195 -11.342 0.801 1.00 82.25 94 HIS A N 1
ATOM 758 C CA . HIS A 1 94 ? -6.996 -11.841 0.136 1.00 82.25 94 HIS A CA 1
ATOM 759 C C . HIS A 1 94 ? -7.035 -11.588 -1.378 1.00 82.25 94 HIS A C 1
ATOM 761 O O . HIS A 1 94 ? -6.053 -11.120 -1.950 1.00 82.25 94 HIS A O 1
ATOM 767 N N . ILE A 1 95 ? -8.196 -11.810 -2.007 1.00 88.38 95 ILE A N 1
ATOM 768 C CA . ILE A 1 95 ? -8.416 -11.505 -3.429 1.00 88.38 95 ILE A CA 1
ATOM 769 C C . ILE A 1 95 ? -8.253 -10.005 -3.695 1.00 88.38 95 ILE A C 1
ATOM 771 O O . ILE A 1 95 ? -7.598 -9.634 -4.663 1.00 88.38 95 ILE A O 1
ATOM 775 N N . SER A 1 96 ? -8.797 -9.138 -2.838 1.00 88.62 96 SER A N 1
ATOM 776 C CA . SER A 1 96 ? -8.691 -7.686 -3.012 1.00 88.62 96 SER A CA 1
ATOM 777 C C . SER A 1 96 ? -7.253 -7.183 -2.867 1.00 88.62 96 SER A C 1
ATOM 779 O O . SER A 1 96 ? -6.817 -6.351 -3.659 1.00 88.62 96 SER A O 1
ATOM 781 N N . VAL A 1 97 ? -6.508 -7.683 -1.876 1.00 89.50 97 VAL A N 1
ATOM 782 C CA . VAL A 1 97 ? -5.108 -7.292 -1.639 1.00 89.50 97 VAL A CA 1
ATOM 783 C C . VAL A 1 97 ? -4.218 -7.770 -2.787 1.00 89.50 97 VAL A C 1
ATOM 785 O O . VAL A 1 97 ? -3.476 -6.978 -3.366 1.00 89.50 97 VAL A O 1
ATOM 788 N N . PHE A 1 98 ? -4.326 -9.045 -3.169 1.00 89.25 98 PHE A N 1
ATOM 789 C CA . PHE A 1 98 ? -3.542 -9.589 -4.277 1.00 89.25 98 PHE A CA 1
ATOM 790 C C . PHE A 1 98 ? -3.933 -8.954 -5.618 1.00 89.25 98 PHE A C 1
ATOM 792 O O . PHE A 1 98 ? -3.065 -8.610 -6.417 1.00 89.25 98 PHE A O 1
ATOM 799 N N . GLY A 1 99 ? -5.231 -8.727 -5.835 1.00 90.50 99 GLY A N 1
ATOM 800 C CA . GLY A 1 99 ? -5.759 -8.049 -7.015 1.00 90.50 99 GLY A CA 1
ATOM 801 C C . GLY A 1 99 ? -5.264 -6.610 -7.143 1.00 90.50 99 GLY A C 1
ATOM 802 O O . GLY A 1 99 ? -4.904 -6.202 -8.240 1.00 90.50 99 GLY A O 1
ATOM 803 N N . SER A 1 100 ? -5.168 -5.865 -6.037 1.00 91.75 100 SER A N 1
ATOM 804 C CA . SER A 1 100 ? -4.612 -4.502 -6.013 1.00 91.75 100 SER A CA 1
ATOM 805 C C . SER A 1 100 ? -3.143 -4.474 -6.446 1.00 91.75 100 SER A C 1
ATOM 807 O O . SER A 1 100 ? -2.756 -3.685 -7.310 1.00 91.75 100 SER A O 1
ATOM 809 N N . ILE A 1 101 ? -2.331 -5.394 -5.915 1.00 91.75 101 ILE A N 1
ATOM 810 C CA . ILE A 1 101 ? -0.918 -5.522 -6.297 1.00 91.75 101 ILE A CA 1
ATOM 811 C C . ILE A 1 101 ? -0.798 -5.918 -7.775 1.00 91.75 101 ILE A C 1
ATOM 813 O O . ILE A 1 101 ? -0.032 -5.306 -8.516 1.00 91.75 101 ILE A O 1
ATOM 817 N N . LEU A 1 102 ? -1.575 -6.907 -8.224 1.00 93.62 102 LEU A N 1
ATOM 818 C CA . LEU A 1 102 ? -1.553 -7.366 -9.612 1.00 93.62 102 LEU A CA 1
ATOM 819 C C . LEU A 1 102 ? -1.987 -6.260 -10.586 1.00 93.62 102 LEU A C 1
ATOM 821 O O . LEU A 1 102 ? -1.339 -6.057 -11.611 1.00 93.62 102 LEU A O 1
ATOM 825 N N . ALA A 1 103 ? -3.038 -5.510 -10.249 1.00 93.31 103 ALA A N 1
ATOM 826 C CA . ALA A 1 103 ? -3.520 -4.390 -11.049 1.00 93.31 103 ALA A CA 1
ATOM 827 C C . ALA A 1 103 ? -2.461 -3.289 -11.195 1.00 93.31 103 ALA A C 1
ATOM 829 O O . ALA A 1 103 ? -2.311 -2.743 -12.287 1.00 93.31 103 ALA A O 1
ATOM 830 N N . TRP A 1 104 ? -1.685 -3.006 -10.142 1.00 93.50 104 TRP A N 1
ATOM 831 C CA . TRP A 1 104 ? -0.570 -2.057 -10.211 1.00 93.50 104 TRP A CA 1
ATOM 832 C C . TRP A 1 104 ? 0.500 -2.487 -11.225 1.00 93.50 104 TRP A C 1
ATOM 834 O O . TRP A 1 104 ? 0.915 -1.689 -12.067 1.00 93.50 104 TRP A O 1
ATOM 844 N N . PHE A 1 105 ? 0.904 -3.760 -11.204 1.00 90.38 105 PHE A N 1
ATOM 845 C CA . PHE A 1 105 ? 1.880 -4.279 -12.168 1.00 90.38 105 PHE A CA 1
ATOM 846 C C . PHE A 1 105 ? 1.344 -4.286 -13.602 1.00 90.38 105 PHE A C 1
ATOM 848 O O . PHE A 1 105 ? 2.065 -3.898 -14.521 1.00 90.38 105 PHE A O 1
ATOM 855 N N . ILE A 1 106 ? 0.078 -4.672 -13.798 1.00 92.81 106 ILE A N 1
ATOM 856 C CA . ILE A 1 106 ? -0.577 -4.610 -15.113 1.00 92.81 106 ILE A CA 1
ATOM 857 C C . ILE A 1 106 ? -0.605 -3.166 -15.619 1.00 92.81 106 ILE A C 1
ATOM 859 O O . ILE A 1 106 ? -0.286 -2.923 -16.781 1.00 92.81 106 ILE A O 1
ATOM 863 N N . PHE A 1 107 ? -0.937 -2.204 -14.756 1.00 90.25 107 PHE A N 1
ATOM 864 C CA . PHE A 1 107 ? -0.971 -0.791 -15.113 1.00 90.25 107 PHE A CA 1
ATOM 865 C C . PHE A 1 107 ? 0.399 -0.275 -15.562 1.00 90.25 107 PHE A C 1
ATOM 867 O O . PHE A 1 107 ? 0.477 0.315 -16.636 1.00 90.25 107 PHE A O 1
ATOM 874 N N . ILE A 1 108 ? 1.478 -0.539 -14.811 1.00 89.50 108 ILE A N 1
ATOM 875 C CA . ILE A 1 108 ? 2.833 -0.133 -15.230 1.00 89.50 108 ILE A CA 1
ATOM 876 C C . ILE A 1 108 ? 3.212 -0.793 -16.557 1.00 89.50 108 ILE A C 1
ATOM 878 O O . ILE A 1 108 ? 3.776 -0.131 -17.423 1.00 89.50 108 ILE A O 1
ATOM 882 N N . PHE A 1 109 ? 2.914 -2.083 -16.732 1.00 87.81 109 PHE A N 1
ATOM 883 C CA . PHE A 1 109 ? 3.278 -2.804 -17.950 1.00 87.81 109 PHE A CA 1
ATOM 884 C C . PHE A 1 109 ? 2.539 -2.258 -19.177 1.00 87.81 109 PHE A C 1
ATOM 886 O O . PHE A 1 109 ? 3.155 -2.017 -20.213 1.00 87.81 109 PHE A O 1
ATOM 893 N N . LEU A 1 110 ? 1.234 -2.000 -19.048 1.00 89.94 110 LEU A N 1
ATOM 894 C CA . LEU A 1 110 ? 0.442 -1.360 -20.096 1.00 89.94 110 LEU A CA 1
ATOM 895 C C . LEU A 1 110 ? 0.916 0.070 -20.352 1.00 89.94 110 LEU A C 1
ATOM 897 O O . LEU A 1 110 ? 1.111 0.431 -21.504 1.00 89.94 110 LEU A O 1
ATOM 901 N N . TYR A 1 111 ? 1.154 0.866 -19.309 1.00 86.00 111 TYR A N 1
ATOM 902 C CA . TYR A 1 111 ? 1.650 2.235 -19.442 1.00 86.00 111 TYR A CA 1
ATOM 903 C C . TYR A 1 111 ? 3.003 2.269 -20.160 1.00 86.00 111 TYR A C 1
ATOM 905 O O . TYR A 1 111 ? 3.154 2.973 -21.151 1.00 86.00 111 TYR A O 1
ATOM 913 N N . SER A 1 112 ? 3.959 1.443 -19.731 1.00 83.62 112 SER A N 1
ATOM 914 C CA . SER A 1 112 ? 5.286 1.355 -20.344 1.00 83.62 112 SER A CA 1
ATOM 915 C C . SER A 1 112 ? 5.257 0.762 -21.754 1.00 83.62 112 SER A C 1
ATOM 917 O O . SER A 1 112 ? 6.108 1.121 -22.561 1.00 83.62 112 SER A O 1
ATOM 919 N N . GLY A 1 113 ? 4.325 -0.148 -22.054 1.00 80.81 113 GLY A N 1
ATOM 920 C CA . GLY A 1 113 ? 4.172 -0.747 -23.383 1.00 80.81 113 GLY A CA 1
ATOM 921 C C . GLY A 1 113 ? 3.415 0.142 -24.376 1.00 80.81 113 GLY A C 1
ATOM 922 O O . GLY A 1 113 ? 3.683 0.085 -25.573 1.00 80.81 113 GLY A O 1
ATOM 923 N N . ILE A 1 114 ? 2.490 0.974 -23.886 1.00 74.94 114 ILE A N 1
ATOM 924 C CA . ILE A 1 114 ? 1.750 1.967 -24.680 1.00 74.94 114 ILE A CA 1
ATOM 925 C C . ILE A 1 114 ? 2.583 3.242 -24.867 1.00 74.94 114 ILE A C 1
ATOM 927 O O . ILE A 1 114 ? 2.358 3.964 -25.838 1.00 74.94 114 ILE A O 1
ATOM 931 N N . MET A 1 115 ? 3.570 3.509 -24.000 1.00 58.28 115 MET A N 1
ATOM 932 C CA . MET A 1 115 ? 4.517 4.608 -24.185 1.00 58.28 115 MET A CA 1
ATOM 933 C C . MET A 1 115 ? 5.405 4.333 -25.408 1.00 58.28 115 MET A C 1
ATOM 935 O O . MET A 1 115 ? 6.438 3.669 -25.367 1.00 58.28 115 MET A O 1
ATOM 939 N N . THR A 1 116 ? 4.900 4.819 -26.536 1.00 55.06 116 THR A N 1
ATOM 940 C CA . THR A 1 116 ? 5.442 4.762 -27.888 1.00 55.06 116 THR A CA 1
ATOM 941 C C . THR A 1 116 ? 6.851 5.369 -28.015 1.00 55.06 116 THR A C 1
ATOM 943 O O . THR A 1 116 ? 7.243 6.178 -27.177 1.00 55.06 116 THR A O 1
ATOM 946 N N . PRO A 1 117 ? 7.592 5.064 -29.104 1.00 53.72 117 PRO A N 1
ATOM 947 C CA . PRO A 1 117 ? 9.028 5.340 -29.317 1.00 53.72 117 PRO A CA 1
ATOM 948 C C . PRO A 1 117 ? 9.476 6.816 -29.326 1.00 53.72 117 PRO A C 1
ATOM 950 O O . PRO A 1 117 ? 10.606 7.097 -29.721 1.00 53.72 117 PRO A O 1
ATOM 953 N N . PHE A 1 118 ? 8.603 7.754 -28.960 1.00 55.16 118 PHE A N 1
ATOM 954 C CA . PHE A 1 118 ? 8.813 9.197 -29.073 1.00 55.16 118 PHE A CA 1
ATOM 955 C C . PHE A 1 118 ? 9.574 9.818 -27.895 1.00 55.16 118 PHE A C 1
ATOM 957 O O . PHE A 1 118 ? 10.037 10.942 -28.028 1.00 55.16 118 PHE A O 1
ATOM 964 N N . ASP A 1 119 ? 9.781 9.091 -26.794 1.00 53.06 119 ASP A N 1
ATOM 965 C CA . ASP A 1 119 ? 10.545 9.571 -25.624 1.00 53.06 119 ASP A CA 1
ATOM 966 C C . ASP A 1 119 ? 12.046 9.211 -25.705 1.00 53.06 119 ASP A C 1
ATOM 968 O O . ASP A 1 119 ? 12.748 9.059 -24.708 1.00 53.06 119 ASP A O 1
ATOM 972 N N . ARG A 1 120 ? 12.536 8.978 -26.931 1.00 49.06 120 ARG A N 1
ATOM 973 C CA . ARG A 1 120 ? 13.917 8.569 -27.240 1.00 49.06 120 ARG A CA 1
ATOM 974 C C . ARG A 1 120 ? 14.747 9.695 -27.874 1.00 49.06 120 ARG A C 1
ATOM 976 O O . ARG A 1 120 ? 15.736 9.386 -28.542 1.00 49.06 120 ARG A O 1
ATOM 983 N N . GLN A 1 121 ? 14.332 10.954 -27.706 1.00 37.56 121 GLN A N 1
ATOM 984 C CA . GLN A 1 121 ? 15.108 12.142 -28.085 1.00 37.56 121 GLN A CA 1
ATOM 985 C C . GLN A 1 121 ? 15.814 12.744 -26.874 1.00 37.56 121 GLN A C 1
ATOM 987 O O . GLN A 1 121 ? 15.142 12.942 -25.842 1.00 37.56 121 GLN A O 1
#

Radius of gyration: 20.97 Å; chains: 1; bounding box: 49×28×57 Å

pLDDT: mean 78.98, std 12.54, range [37.56, 93.81]

Organism: NCBI:txid210225

InterPro domains:
  IPR023298 P-type ATPase, transmembrane domain superfamily [SSF81665] (2-113)
  IPR032630 P-type ATPase, C-terminal [PF16212] (1-116)

Sequence (121 aa):
DVSASLSKKYPQLYKEGIRNMYFKWRVIAIWAFFSFFQSLILYNFSMAASQKGLNASGKILGLWDLSTMAFTCVVVTVNLRLLMACDLLTRWHHISVFGSILAWFIFIFLYSGIMTPFDRQ

Foldseek 3Di:
DDDPVVCVVCVVVVVCVVVVVCPDPVNVVVVVVVVVVVLVVLLVVLVVCQVVDQDPVRDRQDPVNSVLSSVLVVLLVVLVVVVVPDPDDDVVSVCVSVVSNVVSVVVVVCVVVVPDPPVVD

Secondary structure (DSSP, 8-state):
---HHHHHH-GGGGHHHHTT-SS-HHHHHHHHHHHHHHHHHHHHHHHHHHHH-B-TTSPBPPHHHHHHHHHHHHHHHHHHHHHHH-SS--HHHHHHHHHHHHHHHHHHHHHHHHS-GGG--